Protein AF-A0A7S4IPD3-F1 (afdb_monomer)

Organism: NCBI:txid1487602

Radius of gyration: 26.96 Å; Cα contacts (8 Å, |Δi|>4): 118; chains: 1; bounding box: 64×24×71 Å

Solvent-accessible surface area (backbone atoms only — not comparable to full-atom values): 7903 Å² total; per-residue (Å²): 110,70,71,58,65,70,67,64,79,88,86,79,89,61,78,62,44,73,56,67,64,46,78,47,77,47,68,55,67,50,97,85,74,49,70,50,77,76,46,76,50,74,46,81,44,79,61,66,87,68,74,73,46,74,26,22,31,47,75,54,96,69,94,64,44,73,54,86,79,84,79,52,93,95,56,72,90,70,74,85,43,37,91,86,52,34,48,75,50,36,81,74,46,96,77,78,93,82,85,89,87,80,88,87,81,51,96,70,42,93,82,53,82,133

Structure (mmCIF, N/CA/C/O backbone):
data_AF-A0A7S4IPD3-F1
#
_entry.id   AF-A0A7S4IPD3-F1
#
loop_
_atom_site.group_PDB
_atom_site.id
_atom_site.type_symbol
_atom_site.label_atom_id
_atom_site.label_alt_id
_atom_site.label_comp_id
_atom_site.label_asym_id
_atom_site.label_entity_id
_atom_site.label_seq_id
_atom_site.pdbx_PDB_ins_code
_atom_site.Cartn_x
_atom_site.Cartn_y
_atom_site.Cartn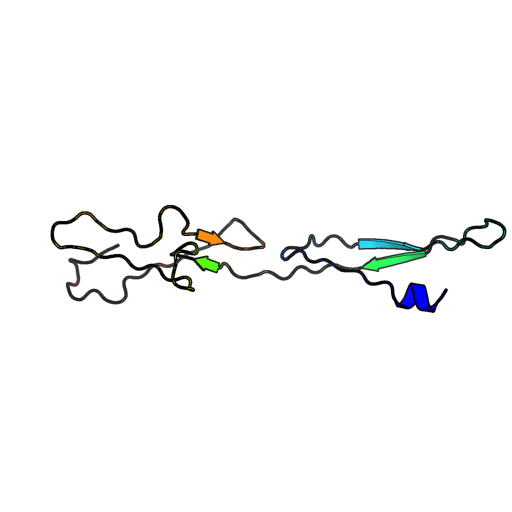_z
_atom_site.occupancy
_atom_site.B_iso_or_equiv
_atom_site.auth_seq_id
_atom_site.auth_comp_id
_atom_site.auth_asym_id
_atom_site.auth_atom_id
_atom_site.pdbx_PDB_model_num
ATOM 1 N N . TYR A 1 1 ? 32.131 -8.003 -23.992 1.00 67.38 1 TYR A N 1
ATOM 2 C CA . TYR A 1 1 ? 30.838 -7.286 -23.975 1.00 67.38 1 TYR A CA 1
ATOM 3 C C . TYR A 1 1 ? 29.643 -8.162 -23.612 1.00 67.38 1 TYR A C 1
ATOM 5 O O . TYR A 1 1 ? 28.813 -7.714 -22.835 1.00 67.38 1 TYR A O 1
ATOM 13 N N . THR A 1 2 ? 29.569 -9.426 -24.042 1.00 74.31 2 THR A N 1
ATOM 14 C CA . THR A 1 2 ? 28.443 -10.326 -23.704 1.00 74.31 2 THR A CA 1
ATOM 15 C C . THR A 1 2 ? 28.220 -10.520 -22.199 1.00 74.31 2 THR A C 1
ATOM 17 O O . THR A 1 2 ? 27.080 -10.600 -21.762 1.00 74.31 2 THR A O 1
ATOM 20 N N . ASN A 1 3 ? 29.283 -10.533 -21.385 1.00 76.06 3 ASN A N 1
ATOM 21 C CA . ASN A 1 3 ? 29.149 -10.613 -19.924 1.00 76.06 3 ASN A CA 1
ATOM 22 C C . ASN A 1 3 ? 28.516 -9.358 -19.301 1.00 76.06 3 ASN A C 1
ATOM 24 O O . ASN A 1 3 ? 27.819 -9.489 -18.307 1.00 76.06 3 ASN A O 1
ATOM 28 N N . ILE A 1 4 ? 28.706 -8.179 -19.905 1.00 82.06 4 ILE A N 1
ATOM 29 C CA . ILE A 1 4 ? 28.091 -6.928 -19.434 1.00 82.06 4 ILE A CA 1
ATOM 30 C C . ILE A 1 4 ? 26.597 -6.939 -19.758 1.00 82.06 4 ILE A C 1
ATOM 32 O O . ILE A 1 4 ? 25.777 -6.661 -18.895 1.00 82.06 4 ILE A O 1
ATOM 36 N N . LEU A 1 5 ? 26.216 -7.341 -20.975 1.00 86.62 5 LEU A N 1
ATOM 37 C CA . LEU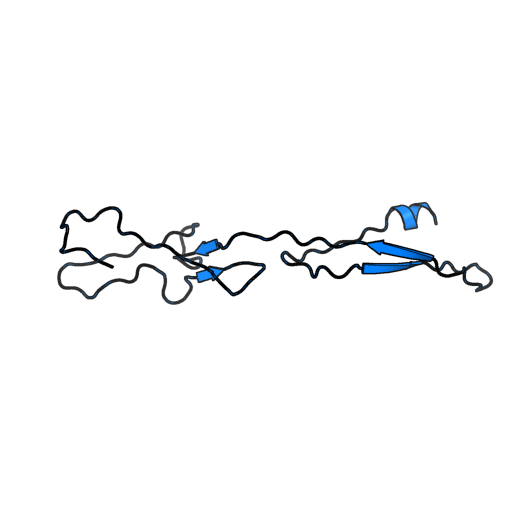 A 1 5 ? 24.797 -7.459 -21.330 1.00 86.62 5 LEU A CA 1
ATOM 38 C C . LEU A 1 5 ? 24.070 -8.504 -20.469 1.00 86.62 5 LEU A C 1
ATOM 40 O O . LEU A 1 5 ? 22.912 -8.309 -20.124 1.00 86.62 5 LEU A O 1
ATOM 44 N N . ARG A 1 6 ? 24.760 -9.581 -20.071 1.00 89.25 6 ARG A N 1
ATOM 45 C CA . ARG A 1 6 ? 24.226 -10.602 -19.152 1.00 89.25 6 ARG A CA 1
ATOM 46 C C . ARG A 1 6 ? 24.068 -10.123 -17.708 1.00 89.25 6 ARG A C 1
ATOM 48 O O . ARG A 1 6 ? 23.335 -10.763 -16.964 1.00 89.25 6 ARG A O 1
ATOM 55 N N . SER A 1 7 ? 24.752 -9.053 -17.300 1.00 89.69 7 SER A N 1
ATOM 56 C CA . SER A 1 7 ? 24.633 -8.499 -15.946 1.00 89.69 7 SER A CA 1
ATOM 57 C C . SER A 1 7 ? 23.586 -7.392 -15.827 1.00 89.69 7 SER A C 1
ATOM 59 O O . SER A 1 7 ? 23.317 -6.946 -14.716 1.00 89.69 7 SER A O 1
ATOM 61 N N . ILE A 1 8 ? 23.014 -6.917 -16.937 1.00 91.31 8 ILE A N 1
ATOM 62 C CA . ILE A 1 8 ? 21.980 -5.878 -16.905 1.00 91.31 8 ILE A CA 1
ATOM 63 C C . ILE A 1 8 ? 20.667 -6.494 -16.424 1.00 91.31 8 ILE A C 1
ATOM 65 O O . ILE A 1 8 ? 20.219 -7.516 -16.941 1.00 91.31 8 ILE A O 1
ATOM 69 N N . GLN A 1 9 ? 20.046 -5.841 -15.447 1.00 94.69 9 GLN A N 1
ATOM 70 C CA . GLN A 1 9 ? 18.756 -6.218 -14.885 1.00 94.69 9 GLN A CA 1
ATOM 71 C C . GLN A 1 9 ? 17.840 -5.000 -14.853 1.00 94.69 9 GLN A C 1
ATOM 73 O O . GLN A 1 9 ? 18.297 -3.867 -14.697 1.00 94.69 9 GLN A O 1
ATOM 78 N N . TYR A 1 10 ? 16.545 -5.249 -14.995 1.00 95.06 10 TYR A N 1
ATOM 79 C CA . TYR A 1 10 ? 15.515 -4.265 -14.702 1.00 95.06 10 TYR A CA 1
ATOM 80 C C . TYR A 1 10 ? 15.069 -4.429 -13.256 1.00 95.06 10 TYR A C 1
ATOM 82 O O . TYR A 1 10 ? 14.855 -5.552 -12.802 1.00 95.06 10 TYR A O 1
ATOM 90 N N . VAL A 1 11 ? 14.915 -3.309 -12.560 1.00 96.19 11 VAL A N 1
ATOM 91 C CA . VAL A 1 11 ? 14.414 -3.257 -11.190 1.00 96.19 11 VAL A CA 1
ATOM 92 C C . VAL A 1 11 ? 13.357 -2.164 -11.126 1.00 96.19 11 VAL A C 1
ATOM 94 O O . VAL A 1 11 ? 13.583 -1.055 -11.612 1.00 96.19 11 VAL A O 1
ATOM 97 N N . ASN A 1 12 ? 12.220 -2.485 -10.518 1.00 95.62 12 ASN A N 1
ATOM 98 C CA . ASN A 1 12 ? 11.235 -1.517 -10.062 1.00 95.62 12 ASN A CA 1
ATOM 99 C C . ASN A 1 12 ? 11.013 -1.763 -8.566 1.00 95.62 12 ASN A C 1
ATOM 101 O O . ASN A 1 12 ? 10.752 -2.900 -8.187 1.00 95.62 12 ASN A O 1
ATOM 105 N N . ASN A 1 13 ? 11.182 -0.727 -7.745 1.00 95.25 13 ASN A N 1
ATOM 106 C CA . ASN A 1 13 ? 11.009 -0.806 -6.289 1.00 95.25 13 ASN A CA 1
ATOM 107 C C . ASN A 1 13 ? 9.659 -0.233 -5.829 1.00 95.25 13 ASN A C 1
ATOM 109 O O . ASN A 1 13 ? 9.421 -0.152 -4.628 1.00 95.25 13 ASN A O 1
ATOM 113 N N . ASP A 1 14 ? 8.818 0.206 -6.765 1.00 95.31 14 ASP A N 1
ATOM 114 C CA . ASP A 1 14 ? 7.459 0.649 -6.469 1.00 95.31 14 ASP A CA 1
ATOM 115 C C . ASP A 1 14 ? 6.603 -0.533 -5.988 1.00 95.31 14 ASP A C 1
ATOM 117 O O . ASP A 1 14 ? 6.757 -1.647 -6.499 1.00 95.31 14 ASP A O 1
ATOM 121 N N . GLN A 1 15 ? 5.748 -0.295 -4.993 1.00 91.38 15 GLN A N 1
ATOM 122 C CA . GLN A 1 15 ? 4.782 -1.289 -4.514 1.00 91.38 15 GLN A CA 1
ATOM 123 C C . GLN A 1 15 ? 3.546 -1.341 -5.423 1.00 91.38 15 GLN A C 1
ATOM 125 O O . GLN A 1 15 ? 3.020 -2.427 -5.619 1.00 91.38 15 GLN A O 1
ATOM 130 N N . ASP A 1 16 ? 3.197 -0.234 -6.093 1.00 94.25 16 ASP A N 1
ATOM 131 C CA . ASP A 1 16 ? 2.153 -0.183 -7.128 1.00 94.25 16 ASP A CA 1
ATOM 132 C C . ASP A 1 16 ? 2.762 0.222 -8.487 1.00 94.25 16 ASP A C 1
ATOM 134 O O . ASP A 1 16 ? 2.695 1.374 -8.933 1.00 94.25 16 ASP A O 1
ATOM 138 N N . PRO A 1 17 ? 3.471 -0.698 -9.165 1.00 96.31 17 PRO A N 1
ATOM 139 C CA . PRO A 1 17 ? 4.122 -0.369 -10.416 1.00 96.31 17 PRO A CA 1
ATOM 140 C C . PRO A 1 17 ? 3.112 -0.259 -11.567 1.00 96.31 17 PRO A C 1
ATOM 142 O O . PRO A 1 17 ? 2.391 -1.204 -11.883 1.00 96.31 17 PRO A O 1
ATOM 145 N N . ASP A 1 18 ? 3.183 0.837 -12.328 1.00 94.88 18 ASP A N 1
ATOM 146 C CA . ASP A 1 18 ? 2.419 0.974 -13.574 1.00 94.88 18 ASP A CA 1
ATOM 147 C C . ASP A 1 18 ? 2.636 -0.224 -14.525 1.00 94.88 18 ASP A C 1
ATOM 149 O O . ASP A 1 18 ? 3.772 -0.579 -14.868 1.00 94.88 18 ASP A O 1
ATOM 153 N N . SER A 1 19 ? 1.524 -0.794 -14.996 1.00 96.31 19 SER A N 1
ATOM 154 C CA . SER A 1 19 ? 1.475 -2.017 -15.813 1.00 96.31 19 SER A CA 1
ATOM 155 C C . SER A 1 19 ? 1.945 -1.857 -17.267 1.00 96.31 19 SER A C 1
ATOM 157 O O . SER A 1 19 ? 2.002 -2.840 -18.012 1.00 96.31 19 SER A O 1
ATOM 159 N N . THR A 1 20 ? 2.303 -0.648 -17.712 1.00 97.62 20 THR A N 1
ATOM 160 C CA . THR A 1 20 ? 2.754 -0.431 -19.091 1.00 97.62 20 THR A CA 1
ATOM 161 C C . THR A 1 20 ? 4.057 -1.208 -19.352 1.00 97.62 20 THR A C 1
ATOM 163 O O . THR A 1 20 ? 5.022 -1.084 -18.593 1.00 97.62 20 THR A O 1
ATOM 166 N N . PRO A 1 21 ? 4.179 -1.991 -20.438 1.00 97.56 21 PRO A N 1
ATOM 167 C CA . PRO A 1 21 ? 5.429 -2.681 -20.742 1.00 97.56 21 PRO A CA 1
ATOM 168 C C . PRO A 1 21 ? 6.606 -1.713 -20.923 1.00 97.56 21 PRO A C 1
ATOM 170 O O . PRO A 1 21 ? 6.475 -0.655 -21.541 1.00 97.56 21 PRO A O 1
ATOM 173 N N . ARG A 1 22 ? 7.784 -2.082 -20.414 1.00 97.56 22 ARG A N 1
ATOM 174 C CA . ARG A 1 22 ? 9.019 -1.307 -20.595 1.00 97.56 22 ARG A CA 1
ATOM 175 C C . ARG A 1 22 ? 9.753 -1.804 -21.830 1.00 97.56 22 ARG A C 1
ATOM 177 O O . ARG A 1 22 ? 9.967 -3.004 -21.981 1.00 97.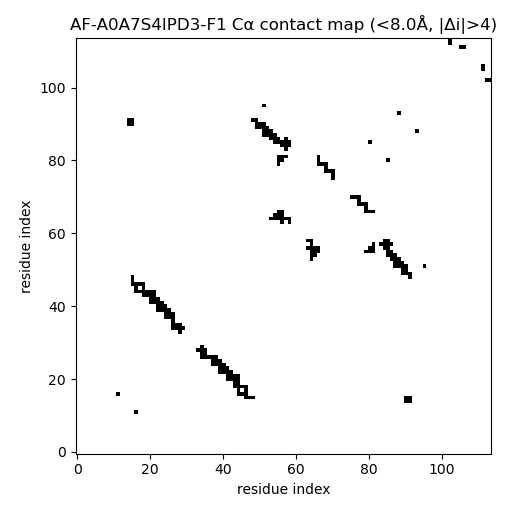56 22 ARG A O 1
ATOM 184 N N . GLN A 1 23 ? 10.144 -0.887 -22.707 1.00 97.06 23 GLN A N 1
ATOM 185 C CA . GLN A 1 23 ? 10.922 -1.202 -23.899 1.00 97.06 23 GLN A CA 1
ATOM 186 C C . GLN A 1 23 ? 12.362 -0.735 -23.714 1.00 97.06 23 GLN A C 1
ATOM 188 O O . GLN A 1 23 ? 12.618 0.421 -23.384 1.00 97.06 23 GLN A O 1
ATOM 193 N N . MET A 1 24 ? 13.304 -1.636 -23.965 1.00 95.56 24 MET A N 1
ATOM 194 C CA . MET A 1 24 ? 14.731 -1.356 -23.891 1.00 95.56 24 MET A CA 1
ATOM 195 C C . MET A 1 24 ? 15.316 -1.557 -25.280 1.00 95.56 24 MET A C 1
ATOM 197 O O . MET A 1 24 ? 15.108 -2.600 -25.903 1.00 95.56 24 MET A O 1
ATOM 201 N N . VAL A 1 25 ? 16.048 -0.555 -25.758 1.00 96.19 25 VAL A N 1
ATOM 202 C CA . VAL A 1 25 ? 16.713 -0.571 -27.062 1.00 96.19 25 VAL A CA 1
ATOM 203 C C . VAL A 1 25 ? 18.208 -0.746 -26.841 1.00 96.19 25 VAL A C 1
ATOM 205 O O . VAL A 1 25 ? 18.817 -0.006 -26.073 1.00 96.19 25 VAL A O 1
ATOM 208 N N . VAL A 1 26 ? 18.797 -1.728 -27.518 1.00 95.00 26 VAL A N 1
ATOM 209 C CA . VAL A 1 26 ? 20.231 -2.013 -27.467 1.00 95.00 26 VAL A CA 1
ATOM 210 C C . VAL A 1 26 ? 20.853 -1.658 -28.810 1.00 95.00 26 VAL A C 1
ATOM 212 O O . VAL A 1 26 ? 20.421 -2.150 -29.853 1.00 95.00 26 VAL A O 1
ATOM 215 N N . VAL A 1 27 ? 21.889 -0.823 -28.758 1.00 95.50 27 VAL A N 1
ATOM 216 C CA . VAL A 1 27 ? 22.763 -0.473 -29.881 1.00 95.50 27 VAL A CA 1
ATOM 217 C C . VAL A 1 27 ? 24.200 -0.673 -29.412 1.00 95.50 27 VAL A C 1
ATOM 219 O O . VAL A 1 27 ? 24.546 -0.307 -28.288 1.00 95.50 27 VAL A O 1
ATOM 222 N N . CYS A 1 28 ? 25.032 -1.296 -30.239 1.00 93.38 28 CYS A N 1
ATOM 223 C CA . CYS A 1 28 ? 26.465 -1.414 -29.988 1.00 93.38 28 CYS A CA 1
ATOM 224 C C . CYS A 1 28 ? 27.226 -0.628 -31.051 1.00 93.38 28 CYS A C 1
ATOM 226 O O . CYS A 1 28 ? 26.937 -0.782 -32.234 1.00 93.38 28 CYS A O 1
ATOM 228 N N . THR A 1 29 ? 28.207 0.162 -30.627 1.00 95.50 29 THR A N 1
ATOM 229 C CA . THR A 1 29 ? 29.088 0.931 -31.512 1.00 95.50 29 THR A CA 1
ATOM 230 C C . THR A 1 29 ? 30.466 0.275 -31.543 1.00 95.50 29 THR A C 1
ATOM 232 O O . THR A 1 29 ? 30.985 -0.110 -30.491 1.00 95.50 29 THR A O 1
ATOM 235 N N . ASP A 1 30 ? 31.047 0.116 -32.731 1.00 94.50 30 ASP A N 1
ATOM 236 C CA . ASP A 1 30 ? 32.408 -0.405 -32.905 1.00 94.50 30 ASP A CA 1
ATOM 237 C C . ASP A 1 30 ? 33.494 0.683 -32.752 1.00 94.50 30 ASP A C 1
ATOM 239 O O . ASP A 1 30 ? 33.219 1.868 -32.546 1.00 94.50 30 ASP A O 1
ATOM 243 N N . GLU A 1 31 ? 34.762 0.286 -32.853 1.00 94.56 31 GLU A N 1
ATOM 244 C CA . GLU A 1 31 ? 35.920 1.181 -32.754 1.00 94.56 31 GLU A CA 1
ATOM 245 C C . GLU A 1 31 ? 36.040 2.192 -33.907 1.00 94.56 31 GLU A C 1
ATOM 247 O O . GLU A 1 31 ? 36.763 3.183 -33.786 1.00 94.56 31 GLU A O 1
ATOM 252 N N . LEU A 1 32 ? 35.328 1.964 -35.015 1.00 97.00 32 LEU A N 1
ATOM 253 C CA . LEU A 1 32 ? 35.255 2.854 -36.174 1.00 97.00 32 LEU A CA 1
ATOM 254 C C . LEU A 1 32 ? 34.019 3.766 -36.127 1.00 97.00 32 LEU A C 1
ATOM 256 O O . LEU A 1 32 ? 33.725 4.446 -37.113 1.00 97.00 32 LEU A O 1
ATOM 260 N N . SER A 1 33 ? 33.329 3.826 -34.982 1.00 95.19 33 SER A N 1
ATOM 261 C CA . SER A 1 33 ? 32.119 4.629 -34.760 1.00 95.19 33 SER A CA 1
ATOM 262 C C . SER A 1 33 ? 30.930 4.222 -35.638 1.00 95.19 33 SER A C 1
ATOM 264 O O . SER A 1 33 ? 30.147 5.075 -36.061 1.00 95.19 33 SER A O 1
ATOM 266 N N . ARG A 1 34 ? 30.785 2.926 -35.940 1.00 97.00 34 ARG A N 1
ATOM 267 C CA . ARG A 1 34 ? 29.593 2.387 -36.607 1.00 97.00 34 ARG A CA 1
ATOM 268 C C . ARG A 1 34 ? 28.674 1.697 -35.612 1.00 97.00 34 ARG A C 1
ATOM 270 O O . ARG A 1 34 ? 29.098 0.809 -34.877 1.00 97.00 34 ARG A O 1
ATOM 277 N N . ASP A 1 35 ? 27.402 2.070 -35.656 1.00 97.44 35 ASP A N 1
ATOM 278 C CA . ASP A 1 35 ? 26.357 1.476 -34.829 1.00 97.44 35 ASP A CA 1
ATOM 279 C C . ASP A 1 35 ? 25.786 0.199 -35.453 1.00 97.44 35 ASP A C 1
ATOM 281 O O . ASP A 1 35 ? 25.629 0.076 -36.673 1.00 97.44 35 ASP A O 1
ATOM 285 N N . SER A 1 36 ? 25.411 -0.751 -34.598 1.00 95.62 36 SER A N 1
ATOM 286 C CA . SER A 1 36 ? 24.543 -1.860 -34.974 1.00 95.62 36 SER A CA 1
ATOM 287 C C . SER A 1 36 ? 23.134 -1.364 -35.310 1.00 95.62 36 SER A C 1
ATOM 289 O O . SER A 1 36 ? 22.712 -0.282 -34.903 1.00 95.62 36 SER A O 1
ATOM 291 N N . LEU A 1 37 ? 22.338 -2.210 -35.969 1.00 97.25 37 LEU A N 1
ATOM 292 C CA . LE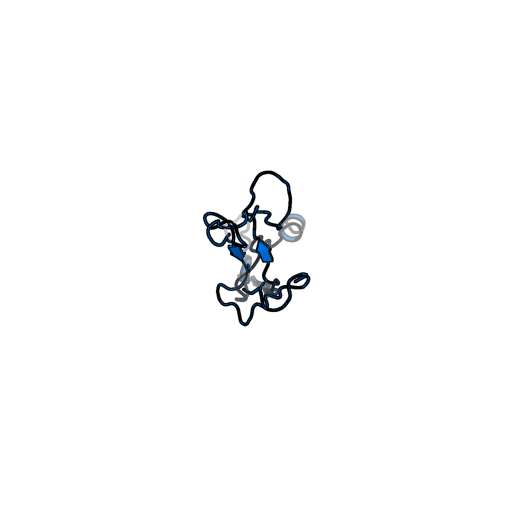U A 1 37 ? 20.890 -2.001 -35.969 1.00 97.25 37 LEU A CA 1
ATOM 293 C C . LEU A 1 37 ? 20.364 -2.067 -34.522 1.00 97.25 37 LEU A C 1
ATOM 295 O O . LEU A 1 37 ? 20.870 -2.878 -33.736 1.00 97.25 37 LEU A O 1
ATOM 299 N N . PRO A 1 38 ? 19.368 -1.241 -34.160 1.00 96.31 38 PRO A N 1
ATOM 300 C CA . PRO A 1 38 ? 18.756 -1.309 -32.846 1.00 96.31 38 PRO A CA 1
ATOM 301 C C . PRO A 1 38 ? 17.995 -2.624 -32.693 1.00 96.31 38 PRO A C 1
ATOM 303 O O . PRO A 1 38 ? 17.241 -3.031 -33.578 1.00 96.31 38 PRO A O 1
ATOM 306 N N . VAL A 1 39 ? 18.166 -3.272 -31.544 1.00 96.44 39 VAL A N 1
ATOM 307 C CA . VAL A 1 39 ? 17.378 -4.445 -31.155 1.00 96.44 39 VAL A CA 1
ATOM 308 C C . VAL A 1 39 ? 16.603 -4.110 -29.894 1.00 96.44 39 VAL A C 1
ATOM 310 O O . VAL A 1 39 ? 17.144 -3.508 -28.968 1.00 96.44 39 VAL A O 1
ATOM 313 N N . THR A 1 40 ? 15.331 -4.491 -29.854 1.00 96.00 40 THR A N 1
ATOM 314 C CA . THR A 1 40 ? 14.451 -4.201 -28.724 1.00 96.00 40 THR A CA 1
ATOM 315 C C . THR A 1 40 ? 14.188 -5.441 -27.887 1.00 96.00 40 THR A C 1
ATOM 317 O O . THR A 1 40 ? 13.913 -6.511 -28.429 1.00 96.00 40 THR A O 1
ATOM 320 N N . THR A 1 41 ? 14.186 -5.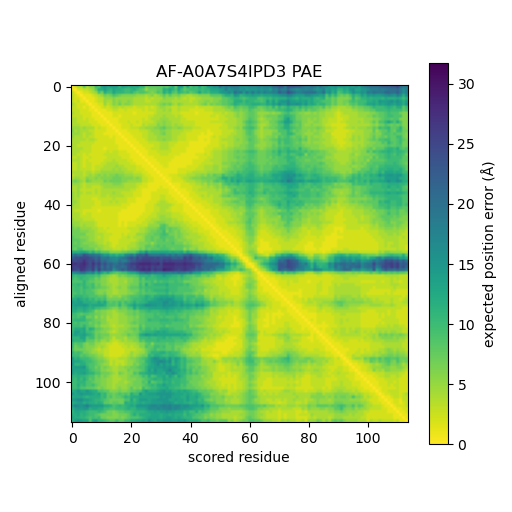272 -26.571 1.00 95.44 41 THR A N 1
ATOM 321 C CA . THR A 1 41 ? 13.579 -6.216 -25.631 1.00 95.44 41 THR A CA 1
ATOM 322 C C . THR A 1 41 ? 12.442 -5.520 -24.892 1.00 95.44 41 THR A C 1
ATOM 324 O O . THR A 1 41 ? 12.494 -4.309 -24.671 1.00 95.44 41 THR A O 1
ATOM 327 N N . THR A 1 42 ? 11.411 -6.278 -24.535 1.00 97.44 42 THR A N 1
ATOM 328 C CA . THR A 1 42 ? 10.243 -5.778 -23.808 1.00 97.44 42 THR A CA 1
ATOM 329 C C . THR A 1 4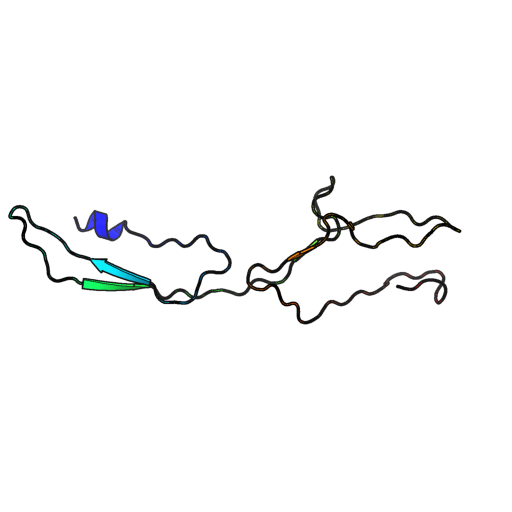2 ? 10.146 -6.503 -22.477 1.00 97.44 42 THR A C 1
ATOM 331 O O . THR A 1 42 ? 10.213 -7.730 -22.430 1.00 97.44 42 THR A O 1
ATOM 334 N N . ILE A 1 43 ? 9.966 -5.744 -21.403 1.00 97.38 43 ILE A N 1
ATOM 335 C CA . ILE A 1 43 ? 9.674 -6.256 -20.069 1.00 97.38 43 ILE A CA 1
ATOM 336 C C . ILE A 1 43 ? 8.212 -5.967 -19.776 1.00 97.38 43 ILE A C 1
ATOM 338 O O . ILE A 1 43 ? 7.793 -4.812 -19.737 1.00 97.38 43 ILE A O 1
ATOM 342 N N . ASN A 1 44 ? 7.441 -7.029 -19.571 1.00 97.12 44 ASN A N 1
ATOM 343 C CA . ASN A 1 44 ? 6.060 -6.918 -19.129 1.00 97.12 44 ASN A CA 1
ATOM 344 C C . ASN A 1 44 ? 6.056 -6.732 -17.612 1.00 97.12 44 ASN A C 1
ATOM 346 O O . ASN A 1 44 ? 6.601 -7.568 -16.892 1.00 97.12 44 ASN A O 1
ATOM 350 N N . VAL A 1 45 ? 5.462 -5.636 -17.148 1.00 97.38 45 VAL A N 1
ATOM 351 C CA . VAL A 1 45 ? 5.270 -5.353 -15.724 1.00 97.38 45 VAL A CA 1
ATOM 352 C C . VAL A 1 45 ? 3.877 -5.838 -15.343 1.00 97.38 45 VAL A C 1
ATOM 354 O O . VAL A 1 45 ? 2.909 -5.533 -16.034 1.00 97.38 45 VAL A O 1
ATOM 357 N N . VAL A 1 46 ? 3.785 -6.624 -14.274 1.00 95.56 46 VAL A N 1
ATOM 358 C CA . VAL A 1 46 ? 2.515 -7.136 -13.751 1.00 95.56 46 VAL A CA 1
ATOM 359 C C . VAL A 1 46 ? 2.413 -6.677 -12.296 1.00 95.56 46 VAL A C 1
ATOM 361 O O . VAL A 1 46 ? 3.113 -7.259 -11.465 1.00 95.56 46 VAL A O 1
ATOM 364 N N . PRO A 1 47 ? 1.622 -5.630 -11.990 1.00 95.44 47 PRO A N 1
ATOM 365 C CA . PRO A 1 47 ? 1.368 -5.239 -10.608 1.00 95.44 47 PRO A CA 1
ATOM 366 C C . PRO A 1 47 ? 0.604 -6.339 -9.869 1.00 95.44 47 PRO A C 1
ATOM 368 O O . PRO A 1 47 ? -0.133 -7.126 -10.476 1.00 95.44 47 PRO A O 1
ATOM 371 N N . VAL A 1 48 ? 0.801 -6.399 -8.556 1.00 95.12 48 VAL A N 1
ATOM 372 C CA . VAL A 1 48 ? 0.117 -7.323 -7.651 1.00 95.12 48 VAL A CA 1
ATOM 373 C C . VAL A 1 48 ? -0.567 -6.475 -6.598 1.00 95.12 48 VAL A C 1
ATOM 375 O O . VAL A 1 48 ? 0.110 -5.728 -5.917 1.00 95.12 48 VAL A O 1
ATOM 378 N N . ASN A 1 49 ? -1.884 -6.625 -6.477 1.00 93.06 49 ASN A N 1
ATOM 379 C CA . ASN A 1 49 ? -2.688 -5.851 -5.539 1.00 93.06 49 ASN A CA 1
ATOM 380 C C . ASN A 1 49 ? -2.384 -6.244 -4.085 1.00 93.06 49 ASN A C 1
ATOM 382 O O . ASN A 1 49 ? -2.561 -7.412 -3.715 1.00 93.06 49 ASN A O 1
ATOM 386 N N . ASP A 1 50 ? -2.053 -5.261 -3.262 1.00 94.12 50 ASP A N 1
ATOM 387 C CA . ASP A 1 50 ? -1.902 -5.348 -1.819 1.00 94.12 50 ASP A CA 1
ATOM 388 C C . ASP A 1 50 ? -3.247 -5.163 -1.094 1.00 94.12 50 ASP A C 1
ATOM 390 O O . ASP A 1 50 ? -4.230 -4.650 -1.626 1.00 94.12 50 ASP A O 1
ATOM 394 N N . ALA A 1 51 ? -3.341 -5.680 0.131 1.00 93.06 51 ALA A N 1
ATOM 395 C CA . ALA A 1 51 ? -4.536 -5.510 0.954 1.00 93.06 51 ALA A CA 1
ATOM 396 C C . ALA A 1 51 ? -4.456 -4.203 1.765 1.00 93.06 51 ALA A C 1
ATOM 398 O O . ALA A 1 51 ? -3.359 -3.848 2.210 1.00 93.06 51 ALA A O 1
ATOM 399 N N . PRO A 1 52 ? -5.597 -3.557 2.079 1.00 94.50 52 PRO A N 1
ATOM 400 C CA . PRO A 1 52 ? -5.603 -2.422 2.988 1.00 94.50 52 PRO A CA 1
ATOM 401 C C . PRO A 1 52 ? -5.052 -2.785 4.371 1.00 94.50 52 PRO A C 1
ATOM 403 O O . PRO A 1 52 ? -5.365 -3.840 4.930 1.00 94.50 52 PRO A O 1
ATOM 406 N N . VAL A 1 53 ? -4.302 -1.862 4.962 1.00 93.06 53 VAL A N 1
ATOM 407 C CA . VAL A 1 53 ? -3.760 -1.927 6.320 1.00 93.06 53 VAL A CA 1
ATOM 408 C C . VAL A 1 53 ? -4.497 -0.916 7.191 1.00 93.06 53 VAL A C 1
ATOM 410 O O . VAL A 1 53 ? -4.578 0.266 6.855 1.00 93.06 53 VAL A O 1
ATOM 413 N N . VAL A 1 54 ? -5.036 -1.380 8.319 1.00 93.75 54 VAL A N 1
ATOM 414 C CA . VAL A 1 54 ? -5.696 -0.535 9.323 1.00 93.75 54 VAL A CA 1
ATOM 415 C C . VAL A 1 54 ? -4.723 -0.291 10.467 1.00 93.75 54 VAL A C 1
ATOM 417 O O . VAL A 1 54 ? -4.257 -1.245 11.083 1.00 93.75 54 VAL A O 1
ATOM 420 N N . ASP A 1 55 ? -4.465 0.978 10.760 1.00 93.31 55 ASP A N 1
ATOM 421 C CA . ASP A 1 55 ? -3.657 1.434 11.882 1.00 93.31 55 ASP A CA 1
ATOM 422 C C . ASP A 1 55 ? -4.482 2.377 12.759 1.00 93.31 55 ASP A C 1
ATOM 424 O O . ASP A 1 55 ? -4.790 3.505 12.373 1.00 93.31 55 ASP A O 1
ATOM 428 N N . LEU A 1 56 ? -4.850 1.927 13.956 1.00 93.94 56 LEU A N 1
ATOM 429 C CA . LEU A 1 56 ? -5.634 2.746 14.867 1.00 93.94 56 LEU A CA 1
ATOM 430 C C . LEU A 1 56 ? -4.771 3.680 15.727 1.00 93.94 56 LEU A C 1
ATOM 432 O O . LEU A 1 56 ? -5.319 4.627 16.284 1.00 93.94 56 LEU A O 1
ATOM 436 N N . ASN A 1 57 ? -3.462 3.451 15.865 1.00 91.00 57 ASN A N 1
ATOM 437 C CA . ASN A 1 57 ? -2.597 4.253 16.741 1.00 91.00 57 ASN A CA 1
ATOM 438 C C . ASN A 1 57 ? -1.670 5.222 15.995 1.00 91.00 57 ASN A C 1
ATOM 440 O O . ASN A 1 57 ? -1.102 6.111 16.627 1.00 91.00 57 ASN A O 1
ATOM 444 N N . GLY A 1 58 ? -1.506 5.046 14.682 1.00 80.25 58 GLY A N 1
ATOM 445 C CA . GLY A 1 58 ? -0.714 5.902 13.801 1.00 80.25 58 GLY A CA 1
ATOM 446 C C . GLY A 1 58 ? 0.788 5.935 14.097 1.00 80.25 58 GLY A C 1
ATOM 447 O O . GLY A 1 58 ? 1.462 6.894 13.720 1.00 80.25 58 GLY A O 1
ATOM 448 N N . GLY A 1 59 ? 1.325 4.930 14.795 1.00 71.88 59 GLY A N 1
ATOM 449 C CA . GLY A 1 59 ? 2.736 4.863 15.187 1.00 71.88 59 GLY A CA 1
ATOM 450 C C . GLY A 1 59 ? 3.070 5.513 16.537 1.00 71.88 59 GLY A C 1
ATOM 451 O O . GLY A 1 59 ? 4.234 5.837 16.793 1.00 71.88 59 GLY A O 1
ATOM 452 N N . GLY A 1 60 ? 2.075 5.711 17.411 1.00 61.16 60 GLY A N 1
ATOM 453 C CA . GLY A 1 60 ? 2.288 6.059 18.821 1.00 61.16 60 GLY A CA 1
ATOM 454 C C . GLY A 1 60 ? 3.166 5.032 19.558 1.00 61.16 60 GLY A C 1
ATOM 455 O O . GLY A 1 60 ? 3.259 3.870 19.175 1.00 61.16 60 GLY A O 1
ATOM 456 N N . SER A 1 61 ? 3.857 5.454 20.622 1.00 53.12 61 SER A N 1
ATOM 457 C CA . SER A 1 61 ? 4.842 4.620 21.329 1.00 53.12 61 SER A CA 1
ATOM 458 C C . SER A 1 61 ? 4.238 3.320 21.888 1.00 53.12 61 SER A C 1
ATOM 460 O O . SER A 1 61 ? 3.513 3.364 22.882 1.00 53.12 61 SER A O 1
ATOM 462 N N . GLY A 1 62 ? 4.592 2.183 21.276 1.00 57.12 62 GLY A N 1
ATOM 463 C CA . GLY A 1 62 ? 4.117 0.837 21.615 1.00 57.12 62 GLY A CA 1
ATOM 464 C C . GLY A 1 62 ? 3.818 0.012 20.358 1.00 57.12 62 GLY A C 1
ATOM 465 O O . GLY A 1 62 ? 2.657 -0.196 20.038 1.00 57.12 62 GLY A O 1
ATOM 466 N N . ASP A 1 63 ? 4.869 -0.409 19.648 1.00 66.88 63 ASP A N 1
ATOM 467 C CA . ASP A 1 63 ? 4.879 -1.093 18.343 1.00 66.88 63 ASP A CA 1
ATOM 468 C C . ASP A 1 63 ? 3.671 -2.027 18.077 1.00 66.88 63 ASP A C 1
ATOM 470 O O . ASP A 1 63 ? 3.586 -3.137 18.608 1.00 66.88 63 ASP A O 1
ATOM 474 N N . GLY A 1 64 ? 2.744 -1.583 17.222 1.00 82.50 64 GLY A N 1
ATOM 475 C CA . GLY A 1 64 ? 1.538 -2.311 16.816 1.00 82.50 64 GLY A CA 1
ATOM 476 C C . GLY A 1 64 ? 0.569 -1.412 16.039 1.00 82.50 64 GLY A C 1
ATOM 477 O O . GLY A 1 64 ? 0.881 -0.250 15.813 1.00 82.50 64 GLY A O 1
ATOM 478 N N . PHE A 1 65 ? -0.598 -1.940 15.661 1.00 91.00 65 PHE A N 1
ATOM 479 C CA . PHE A 1 65 ? -1.684 -1.197 14.992 1.00 91.00 65 PHE A CA 1
ATOM 480 C C . PHE A 1 65 ? -2.867 -0.886 15.930 1.00 91.00 65 PHE A C 1
ATOM 482 O O . PHE A 1 65 ? -3.854 -0.273 15.520 1.00 91.00 65 PHE A O 1
ATOM 489 N N . ASP A 1 66 ? -2.788 -1.336 17.186 1.00 91.56 66 ASP A N 1
ATOM 490 C CA . ASP A 1 66 ? -3.879 -1.255 18.156 1.00 91.56 66 ASP A CA 1
ATOM 491 C C . ASP A 1 66 ? -3.871 0.083 18.905 1.00 91.56 66 ASP A C 1
ATOM 493 O O . ASP A 1 66 ? -2.820 0.567 19.334 1.00 91.56 66 ASP A O 1
ATOM 497 N N . PHE A 1 67 ? -5.065 0.642 19.118 1.00 91.81 67 PHE A N 1
ATOM 498 C CA . PHE A 1 67 ? -5.309 1.853 19.903 1.00 91.81 67 PHE A CA 1
ATOM 499 C C . PHE A 1 67 ? -5.946 1.512 21.253 1.00 91.81 67 PHE A C 1
ATOM 501 O O . PHE A 1 67 ? -6.760 0.594 21.354 1.00 91.81 67 PHE A O 1
ATOM 508 N N . SER A 1 68 ? -5.590 2.261 22.297 1.00 90.81 68 SER A N 1
ATOM 509 C CA . SER A 1 68 ? -6.114 2.076 23.651 1.00 90.81 68 SER A CA 1
ATOM 510 C C . SER A 1 68 ? -6.408 3.428 24.283 1.00 90.81 68 SER A C 1
ATOM 512 O O . SER A 1 68 ? -5.564 4.319 24.260 1.00 90.81 68 SER A O 1
ATOM 514 N N . GLU A 1 69 ? -7.594 3.561 24.871 1.00 91.38 69 GLU A N 1
ATOM 515 C CA . GLU A 1 69 ? -8.077 4.787 25.504 1.00 91.38 69 GLU A CA 1
ATOM 516 C C . GLU A 1 69 ? -8.936 4.441 26.726 1.00 91.38 69 GLU A C 1
ATOM 518 O O . GLU A 1 69 ? -9.493 3.343 26.819 1.00 91.38 69 GLU A O 1
ATOM 523 N N . THR A 1 70 ? -9.046 5.365 27.686 1.00 94.56 70 THR A N 1
ATOM 524 C CA . THR A 1 70 ? -9.806 5.138 28.924 1.00 94.56 70 THR A CA 1
ATOM 525 C C . THR A 1 70 ? -11.101 5.940 28.948 1.00 94.56 70 THR A C 1
ATOM 527 O O . THR A 1 70 ? -11.096 7.161 29.078 1.00 94.56 70 THR A O 1
ATOM 530 N N . PHE A 1 71 ? -12.235 5.242 28.936 1.00 95.62 71 PHE A N 1
ATOM 531 C CA . PHE A 1 71 ? -13.523 5.839 29.281 1.00 95.62 71 PHE A CA 1
ATOM 532 C C . PHE A 1 71 ? -13.684 5.944 30.806 1.00 95.62 71 PHE A C 1
ATOM 534 O O . PHE A 1 71 ? -13.375 5.007 31.540 1.00 95.62 71 PHE A O 1
ATOM 541 N N . SER A 1 72 ? -14.203 7.075 31.286 1.00 96.88 72 SER A N 1
ATOM 542 C CA . SER A 1 72 ? -14.576 7.282 32.692 1.00 96.88 72 SER A CA 1
ATOM 543 C C . SER A 1 72 ? -16.070 7.568 32.798 1.00 96.88 72 SER A C 1
ATOM 545 O O . SER A 1 72 ? -16.612 8.330 31.998 1.00 96.88 72 SER A O 1
ATOM 547 N N . GLU A 1 73 ? -16.737 6.987 33.797 1.00 95.94 73 GLU A N 1
ATOM 548 C CA . GLU A 1 73 ? -18.172 7.188 34.024 1.00 95.94 73 GLU A CA 1
ATOM 549 C C . GLU A 1 73 ? -18.524 8.681 34.156 1.00 95.94 73 GLU A C 1
ATOM 551 O O . GLU A 1 73 ? -17.848 9.440 34.851 1.00 95.94 73 GLU A O 1
ATOM 556 N N . GLY A 1 74 ? -19.586 9.105 33.463 1.00 94.88 74 GLY A N 1
ATOM 557 C CA . GLY A 1 74 ? -20.010 10.508 33.404 1.00 94.88 74 GLY A CA 1
ATOM 558 C C . GLY A 1 74 ? -19.118 11.408 32.539 1.00 94.88 74 GLY A C 1
ATOM 559 O O . GLY A 1 74 ? -19.395 12.602 32.427 1.00 94.88 74 GLY A O 1
ATOM 560 N N . GLY A 1 75 ? -18.064 10.853 31.934 1.00 94.62 75 GLY A N 1
ATOM 561 C CA . GLY A 1 75 ? -17.200 11.537 30.984 1.00 94.62 75 GLY A CA 1
ATOM 562 C C . GLY A 1 75 ? -17.797 11.637 29.580 1.00 94.62 75 GLY A C 1
ATOM 563 O O . GLY A 1 75 ? -18.870 11.111 29.278 1.00 94.62 75 GLY A O 1
ATOM 564 N N . SER A 1 76 ? -17.068 12.328 28.707 1.00 95.50 76 SER A N 1
ATOM 565 C CA . SER A 1 76 ? -17.377 12.386 27.278 1.00 95.50 76 SER A CA 1
ATOM 566 C C . SER A 1 76 ? -17.107 11.038 26.589 1.00 95.50 76 SER A C 1
ATOM 568 O O . SER A 1 76 ? -16.275 10.266 27.073 1.00 95.50 76 SER A O 1
ATOM 570 N N . PRO A 1 77 ? -17.746 10.766 25.436 1.00 95.44 77 PRO A N 1
ATOM 571 C CA . PRO A 1 77 ? -17.365 9.651 24.574 1.00 95.44 77 PRO A CA 1
ATOM 572 C C . PRO A 1 77 ? -15.880 9.712 24.199 1.00 95.44 77 PRO A C 1
ATOM 574 O O . PRO A 1 77 ? -15.341 10.796 23.963 1.00 95.44 77 PRO A O 1
ATOM 577 N N . VAL A 1 78 ? -15.239 8.547 24.131 1.00 95.31 78 VAL A N 1
ATOM 578 C CA . VAL A 1 78 ? -13.828 8.403 23.751 1.00 95.31 78 VAL A CA 1
ATOM 579 C C . VAL A 1 78 ? -13.710 7.917 22.305 1.00 95.31 78 VAL A C 1
ATOM 581 O O . VAL A 1 78 ? -14.565 7.150 21.855 1.00 95.31 78 VAL A O 1
ATOM 584 N N . PRO A 1 79 ? -12.692 8.357 21.547 1.00 94.81 79 PRO A N 1
ATOM 585 C CA . PRO A 1 79 ? -12.448 7.829 20.213 1.00 94.81 79 PRO A CA 1
ATOM 586 C C . PRO A 1 79 ? -11.956 6.375 20.274 1.00 94.81 79 PRO A C 1
ATOM 588 O O . PRO A 1 79 ? -11.439 5.920 21.291 1.00 94.81 79 PRO A O 1
ATOM 591 N N . ILE A 1 80 ? -12.091 5.658 19.158 1.00 93.62 80 ILE A N 1
ATOM 592 C CA . ILE A 1 80 ? -11.570 4.287 18.973 1.00 93.62 80 ILE A CA 1
ATOM 593 C C . ILE A 1 80 ? -10.311 4.245 18.092 1.00 93.62 80 ILE A C 1
ATOM 595 O O . ILE A 1 80 ? -9.853 3.176 17.703 1.00 93.62 80 ILE A O 1
ATOM 5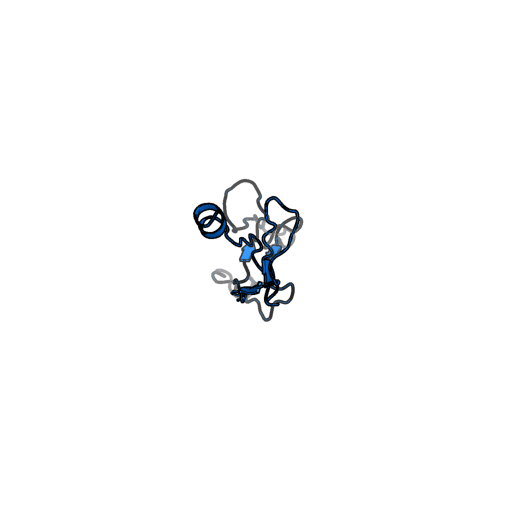99 N N . ILE A 1 81 ? -9.801 5.418 17.730 1.00 94.06 81 ILE A N 1
ATOM 600 C CA . ILE A 1 81 ? -8.670 5.631 16.834 1.00 94.06 81 ILE A CA 1
ATOM 601 C C . ILE A 1 81 ? -7.954 6.908 17.266 1.00 94.06 81 ILE A C 1
ATOM 603 O O . ILE A 1 81 ? -8.602 7.864 17.709 1.00 94.06 81 ILE A O 1
ATOM 607 N N . ASP A 1 82 ? -6.639 6.952 17.089 1.00 92.94 82 ASP A N 1
ATOM 608 C CA . ASP A 1 82 ? -5.883 8.185 17.208 1.00 92.94 82 ASP A CA 1
ATOM 609 C C . ASP A 1 82 ? -6.388 9.195 16.168 1.00 92.94 82 ASP A C 1
ATOM 611 O O . ASP A 1 82 ? -6.283 8.999 14.957 1.00 92.94 82 ASP A O 1
ATOM 615 N N . GLN A 1 83 ? -6.952 10.300 16.652 1.00 92.06 83 GLN A N 1
ATOM 616 C CA . GLN A 1 83 ? -7.608 11.292 15.800 1.00 92.06 83 GLN A CA 1
ATOM 617 C C . GLN A 1 83 ? -6.634 12.153 14.988 1.00 92.06 83 GLN A C 1
ATOM 619 O O . GLN A 1 83 ? -7.069 12.911 14.120 1.00 92.06 83 GLN A O 1
ATOM 624 N N . THR A 1 84 ? -5.340 12.085 15.292 1.00 89.50 84 THR A N 1
ATOM 625 C CA . THR A 1 84 ? -4.302 12.857 14.610 1.00 89.50 84 THR A CA 1
ATOM 626 C C . THR A 1 84 ? -3.529 12.036 13.591 1.00 89.50 84 THR A C 1
ATOM 628 O O . THR A 1 84 ? -3.200 12.571 12.532 1.00 89.50 84 THR A O 1
ATOM 631 N N . ILE A 1 85 ? -3.247 10.766 13.892 1.00 87.75 85 ILE A N 1
ATOM 632 C CA . ILE A 1 85 ? -2.338 9.932 13.094 1.00 87.75 85 ILE A CA 1
ATOM 633 C C . ILE A 1 85 ? -2.897 8.550 12.723 1.00 87.75 85 ILE A C 1
ATOM 635 O O . ILE A 1 85 ? -2.332 7.906 11.842 1.00 87.75 85 ILE A O 1
ATOM 639 N N . GLY A 1 86 ? -4.005 8.095 13.320 1.00 90.44 86 GLY A N 1
ATOM 640 C CA . GLY A 1 86 ? -4.641 6.832 12.936 1.00 90.44 86 GLY A CA 1
ATOM 641 C C . GLY A 1 86 ? -5.138 6.864 11.487 1.00 90.44 86 GLY A C 1
ATOM 642 O O . GLY A 1 86 ? -5.655 7.877 11.008 1.00 90.44 86 GLY A O 1
ATOM 643 N N . SER A 1 87 ? -4.964 5.762 10.758 1.00 92.31 87 SER A N 1
ATOM 644 C CA . SER A 1 87 ? -5.200 5.717 9.317 1.00 92.31 87 SER A CA 1
ATOM 645 C C . SER A 1 87 ? -5.590 4.334 8.794 1.00 92.31 87 SER A C 1
ATOM 647 O O . SER A 1 87 ? -5.377 3.301 9.424 1.00 92.31 87 SER A O 1
ATOM 649 N N . ILE A 1 88 ? -6.175 4.320 7.598 1.00 93.62 88 ILE A N 1
ATOM 650 C CA . ILE A 1 88 ? -6.300 3.120 6.774 1.00 93.62 88 ILE A CA 1
ATOM 651 C C . ILE A 1 88 ? -5.572 3.433 5.477 1.00 93.62 88 ILE A C 1
ATOM 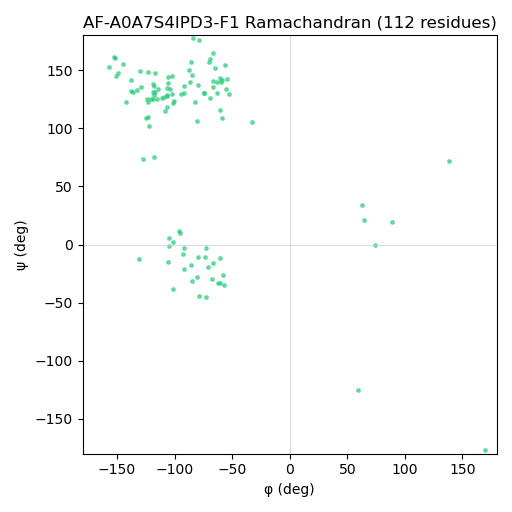653 O O . ILE A 1 88 ? -5.859 4.450 4.843 1.00 93.62 88 ILE A O 1
ATOM 657 N N . THR A 1 89 ? -4.618 2.590 5.109 1.00 92.44 89 THR A N 1
ATOM 658 C CA . THR A 1 89 ? -3.790 2.778 3.916 1.00 92.44 89 THR A CA 1
ATOM 659 C C . THR A 1 89 ? -3.902 1.565 3.013 1.00 92.44 89 THR A C 1
ATOM 661 O O . THR A 1 89 ? -4.111 0.453 3.483 1.00 92.44 89 THR A O 1
ATOM 664 N N . ASP A 1 90 ? -3.792 1.782 1.714 1.00 95.12 90 ASP A N 1
ATOM 665 C CA . ASP A 1 90 ? -3.730 0.734 0.705 1.00 95.12 90 ASP A CA 1
ATOM 666 C C . ASP A 1 90 ? -2.730 1.229 -0.359 1.00 95.12 90 ASP A C 1
ATOM 668 O O . ASP A 1 90 ? -2.867 2.370 -0.818 1.00 95.12 90 ASP A O 1
ATOM 672 N N . PRO A 1 91 ? -1.650 0.473 -0.641 1.00 93.62 91 PRO A N 1
ATOM 673 C CA . PRO A 1 91 ? -0.605 0.913 -1.565 1.00 93.62 91 PRO A CA 1
ATOM 674 C C . PRO A 1 91 ? -1.089 1.175 -2.994 1.00 93.62 91 PRO A C 1
ATOM 676 O O . PRO A 1 91 ? -0.563 2.082 -3.638 1.00 93.62 91 PRO A O 1
ATOM 679 N N . ASP A 1 92 ? -2.086 0.426 -3.468 1.00 93.69 92 ASP A N 1
ATOM 680 C CA . ASP A 1 92 ? -2.576 0.474 -4.850 1.00 93.69 92 ASP A CA 1
ATOM 681 C C . ASP A 1 92 ? -3.733 1.469 -5.039 1.00 93.69 92 ASP A C 1
ATOM 683 O O . ASP A 1 92 ? -4.053 1.889 -6.155 1.00 93.69 92 ASP A O 1
ATOM 687 N N . SER A 1 93 ? -4.441 1.827 -3.963 1.00 89.56 93 SER A N 1
ATOM 688 C CA . SER A 1 93 ? -5.704 2.554 -4.067 1.00 89.56 93 SER A CA 1
ATOM 689 C C . SER A 1 93 ? -6.004 3.452 -2.871 1.00 89.56 93 SER A C 1
ATOM 691 O O . SER A 1 93 ? -5.807 3.119 -1.713 1.00 89.56 93 SER A O 1
ATOM 693 N N . SER A 1 94 ? -6.632 4.599 -3.141 1.00 88.75 94 SER A N 1
ATOM 694 C CA . SER A 1 94 ? -7.239 5.440 -2.092 1.00 88.75 94 SER A CA 1
ATOM 695 C C . SER A 1 94 ? -8.717 5.120 -1.831 1.00 88.75 94 SER A C 1
ATOM 697 O O . SER A 1 94 ? -9.345 5.727 -0.963 1.00 88.75 94 SER A O 1
ATOM 699 N N . LEU A 1 95 ? -9.303 4.196 -2.595 1.00 91.56 95 LEU A N 1
ATOM 700 C CA . LEU A 1 95 ? -10.711 3.821 -2.501 1.00 91.56 95 LEU A CA 1
ATOM 701 C C . LEU A 1 95 ? -10.867 2.511 -1.731 1.00 91.56 95 LEU A C 1
ATOM 703 O O . LEU A 1 95 ? -10.384 1.468 -2.164 1.00 91.56 95 LEU A O 1
ATOM 707 N N . LEU A 1 96 ? -11.629 2.564 -0.640 1.00 91.50 96 LEU A N 1
ATOM 708 C CA . LEU A 1 96 ? -12.002 1.402 0.163 1.00 91.50 96 LEU A CA 1
ATOM 709 C C 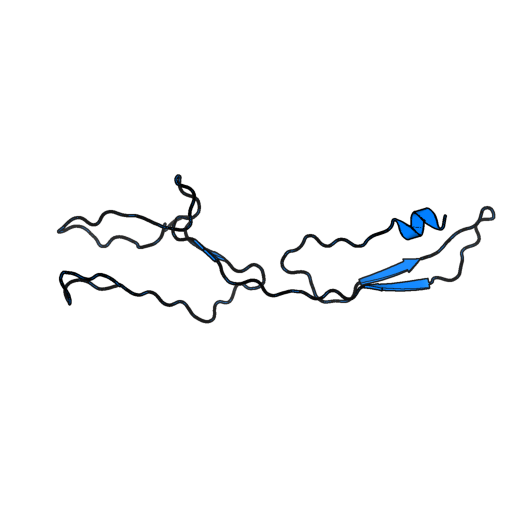. LEU A 1 96 ? -13.452 1.007 -0.126 1.00 91.50 96 LEU A C 1
ATOM 711 O O . LEU A 1 96 ? -14.343 1.856 -0.145 1.00 91.50 96 LEU A O 1
ATOM 715 N N . ALA A 1 97 ? -13.702 -0.288 -0.324 1.00 93.12 97 ALA A N 1
ATOM 716 C CA . ALA A 1 97 ? -15.046 -0.789 -0.609 1.00 93.12 97 ALA A CA 1
ATOM 717 C C . ALA A 1 97 ? -15.916 -0.907 0.655 1.00 93.12 97 ALA A C 1
ATOM 719 O O . ALA A 1 97 ? -17.086 -0.525 0.644 1.00 93.12 97 ALA A O 1
ATOM 720 N N . ASN A 1 98 ? -15.360 -1.445 1.745 1.00 93.81 98 ASN A N 1
ATOM 721 C CA . ASN A 1 98 ? -16.063 -1.632 3.010 1.00 93.81 98 ASN A CA 1
ATOM 722 C C . ASN A 1 98 ? -15.088 -1.714 4.193 1.00 93.81 98 ASN A C 1
ATOM 724 O O . ASN A 1 98 ? -13.963 -2.184 4.057 1.00 93.81 98 ASN A O 1
ATOM 728 N N . CYS A 1 99 ? -15.567 -1.334 5.374 1.00 93.62 99 CYS A N 1
ATOM 729 C CA . CYS A 1 99 ? -14.927 -1.592 6.660 1.00 93.62 99 CYS A CA 1
ATOM 730 C C . CYS A 1 99 ? -16.022 -2.017 7.648 1.00 93.62 99 CYS A C 1
ATOM 732 O O . CYS A 1 99 ? -17.140 -1.502 7.580 1.00 93.62 99 CYS A O 1
ATOM 734 N N . VAL A 1 100 ? -15.739 -2.984 8.521 1.00 95.06 100 VAL A N 1
ATOM 735 C CA . VAL A 1 100 ? -16.701 -3.481 9.514 1.00 95.06 100 VAL A CA 1
ATOM 736 C C . VAL A 1 100 ? -16.137 -3.228 10.901 1.00 95.06 100 VAL A C 1
ATOM 738 O O . VAL A 1 100 ? -15.036 -3.672 11.209 1.00 95.06 100 VAL A O 1
ATOM 741 N N . ILE A 1 101 ? -16.915 -2.543 11.736 1.00 94.75 101 ILE A N 1
ATOM 742 C CA . ILE A 1 101 ? -16.588 -2.270 13.136 1.00 94.75 101 ILE A CA 1
ATOM 743 C C . ILE A 1 101 ? -17.648 -2.966 13.989 1.00 94.75 101 ILE A C 1
ATOM 745 O O . ILE A 1 101 ? -18.845 -2.838 13.725 1.00 94.75 101 ILE A O 1
ATOM 749 N N . SER A 1 102 ? -17.219 -3.721 14.999 1.00 94.12 102 SER A N 1
ATOM 750 C CA . SER A 1 102 ? -18.115 -4.448 15.899 1.00 94.12 102 SER A CA 1
ATOM 751 C C . SER A 1 102 ? -17.675 -4.296 17.346 1.00 94.12 102 SER A C 1
ATOM 753 O O . SER A 1 102 ? -16.516 -4.560 17.667 1.00 94.12 102 SER A O 1
ATOM 755 N N . LEU A 1 103 ? -18.615 -3.962 18.229 1.00 95.31 103 LEU A N 1
ATOM 756 C CA . LEU A 1 103 ? -18.411 -4.063 19.668 1.00 95.31 103 LEU A CA 1
ATOM 757 C C . LEU A 1 103 ? -18.619 -5.522 20.095 1.00 95.31 103 LEU A C 1
ATOM 759 O O . LEU A 1 103 ? -19.740 -6.024 20.096 1.00 95.31 103 LEU A O 1
ATOM 763 N N . VAL A 1 104 ? -17.524 -6.219 20.401 1.00 94.25 104 VAL A N 1
ATOM 764 C CA . VAL A 1 104 ? -17.545 -7.671 20.669 1.00 94.25 104 VAL A CA 1
ATOM 765 C C . VAL A 1 104 ? -17.902 -7.987 22.124 1.00 94.25 104 VAL A C 1
ATOM 767 O O . VAL A 1 104 ? -18.515 -9.015 22.401 1.00 94.25 104 VAL A O 1
ATOM 770 N N . ASN A 1 105 ? -17.532 -7.107 23.055 1.00 92.44 105 ASN A N 1
ATOM 771 C CA . ASN A 1 105 ? -17.801 -7.273 24.477 1.00 92.44 105 ASN A CA 1
ATOM 772 C C . ASN A 1 105 ? -18.555 -6.055 25.010 1.00 92.44 105 ASN A C 1
ATOM 774 O O . ASN A 1 105 ? -17.970 -4.986 25.130 1.00 92.44 105 ASN A O 1
ATOM 778 N N . SER A 1 106 ? -19.835 -6.247 25.326 1.00 93.31 106 SER A N 1
ATOM 779 C CA . SER A 1 106 ? -20.739 -5.212 25.835 1.00 93.31 106 SER A CA 1
ATOM 780 C C . SER A 1 106 ? -21.424 -5.687 27.130 1.00 93.31 106 SER A C 1
ATOM 782 O O . SER A 1 106 ? -22.594 -6.095 27.091 1.00 93.31 106 SER A O 1
ATOM 784 N N . PRO A 1 107 ? -20.715 -5.748 28.274 1.00 95.44 107 PRO A N 1
ATOM 785 C CA . PRO A 1 107 ? -21.242 -6.313 29.522 1.00 95.44 107 PRO A CA 1
ATOM 786 C C . PRO A 1 107 ? -22.522 -5.636 30.043 1.00 95.44 107 PRO A C 1
ATOM 788 O O . PRO A 1 107 ? -23.329 -6.288 30.703 1.00 95.44 107 PRO A O 1
ATOM 791 N N . ASN A 1 108 ? -22.753 -4.364 29.718 1.00 93.38 108 ASN A N 1
ATOM 792 C CA . ASN A 1 108 ? -23.949 -3.597 30.073 1.00 93.38 108 ASN A CA 1
ATOM 793 C C . ASN A 1 108 ? -25.021 -3.598 28.965 1.00 93.38 108 ASN A C 1
ATOM 795 O O . ASN A 1 108 ? -26.009 -2.861 29.056 1.00 93.38 108 ASN A O 1
ATOM 799 N N . GLY A 1 109 ? -24.854 -4.424 27.927 1.00 93.31 109 GLY A N 1
ATOM 800 C CA . GLY A 1 109 ? -25.828 -4.629 26.856 1.00 93.31 109 GLY A CA 1
ATOM 801 C C . GLY A 1 109 ? -26.166 -3.340 26.109 1.00 93.31 109 GLY A C 1
ATOM 802 O O . GLY A 1 109 ? -25.278 -2.649 25.631 1.00 93.31 109 GLY A O 1
ATOM 803 N N . ALA A 1 110 ? -27.457 -2.998 26.036 1.00 93.88 110 ALA A N 1
ATOM 804 C CA . ALA A 1 110 ? -27.962 -1.830 25.300 1.00 93.88 110 ALA A CA 1
ATOM 805 C C . ALA A 1 110 ? -27.421 -0.471 25.791 1.00 93.88 110 ALA A C 1
ATOM 807 O O . ALA A 1 110 ? -27.622 0.541 25.122 1.00 93.88 110 ALA A O 1
ATOM 808 N N . ASN A 1 111 ? -26.753 -0.436 26.947 1.00 92.75 111 ASN A N 1
ATOM 809 C CA . ASN A 1 111 ? -26.090 0.767 27.445 1.00 92.75 111 ASN A CA 1
ATOM 810 C C . ASN A 1 111 ? -24.724 1.018 26.779 1.00 92.75 111 ASN A C 1
ATOM 812 O O . ASN A 1 111 ? -24.167 2.096 26.952 1.00 92.75 111 ASN A O 1
ATOM 816 N N . GLU A 1 112 ? -24.193 0.060 26.016 1.00 95.06 112 GLU A N 1
ATOM 817 C CA . GLU A 1 112 ? -22.942 0.187 25.267 1.00 95.06 112 GLU A CA 1
ATOM 818 C C . GLU A 1 112 ? -23.229 0.106 23.768 1.00 95.06 112 GLU A C 1
ATOM 820 O O . GLU A 1 112 ? -23.862 -0.834 23.285 1.00 95.06 112 GLU A O 1
ATOM 825 N N . HIS A 1 113 ? -22.786 1.116 23.029 1.00 92.25 113 HIS A N 1
ATOM 826 C CA . HIS A 1 113 ? -22.999 1.230 21.592 1.00 92.25 113 HIS A CA 1
ATOM 827 C C . HIS A 1 113 ? -21.860 2.024 20.946 1.00 92.25 113 HIS A C 1
ATOM 829 O O . HIS A 1 113 ? -21.128 2.736 21.635 1.00 92.25 113 HIS A O 1
ATOM 835 N N . LEU A 1 114 ? -21.727 1.856 19.629 1.00 88.75 114 LEU A N 1
ATOM 836 C CA . LEU A 1 114 ? -20.872 2.663 18.757 1.00 88.75 114 LEU A CA 1
ATOM 837 C C . LEU A 1 114 ? -21.669 3.834 18.173 1.00 88.75 114 LEU A C 1
ATOM 839 O O . LEU A 1 114 ? -22.890 3.646 17.949 1.00 88.75 114 LEU A O 1
#

Foldseek 3Di:
DVVVVVPDDDDDPALADDQDKDKDWDWDADPVRDIDDIDIDIHGDDHDWDDKDWAQEQPPPDPDRADDDDDDPPDDDDDRGDPPRTDIDTRHDPDDDDDDDDDPDDPVPPVDDD

pLDDT: mean 91.76, std 7.95, range [53.12, 97.62]

Sequence (114 aa):
YTNILRSIQYVNNDQDPDSTPRQMVVVCTDELSRDSLPVTTTINVVPVNDAPVVDLNGGGSGDGFDFSETFSEGGSPVPIIDQTIGSITDPDSSLLANCVISLVNSPNGANEHL

Mean predicted aligned error: 6.45 Å

Secondary structure (DSSP, 8-state):
-HHHHHH-------SS---SPEEEEE--B-TTSPBPPPEEEEE-----PPPPEEESSTT-SSSSS-------TTSPPPPSS-TTT-EEE-SS-S------------TTGGG---